Protein AF-A0A969GQH0-F1 (afdb_monomer_lite)

Secondary structure (DSSP, 8-state):
--PPPP--------------------HHHHHHHHHHS-HHHHHHHHHHGGGGGGGGHHHHHHHHHT--TTSS--SHHHHHHHHHTTS--HHHHHHHHHHHHH-S-HHHHHHHHHHHHHHHHHH---

Foldseek 3Di:
DDDDDDDPPPPDDPPDDDDDDDDVDDLVNLLVQCLPPDPVSVVVSLVVLCVVAPVSQVVLLVVLVPDDPPDPPVCSLLSSLQSLLVRLDPSSLVSLVCQLVPDPDPSSVVSSVVSNVSSVVVVPDD

Radius of gyration: 19.12 Å; chains: 1; bounding box: 83×28×37 Å

Sequence (126 aa):
MTKSPAFSVTSATSEGNGGAFLPAIDLPTALEQFKLGDFDTRWEMAKLLPQFGSAAIAPLIDLLHDLDSEEDDWDLPWFIAQVLGTFQHPEAIAPLVDLMQTTDRPDVAEMAATALARSGVSAIAP

Structure (mmCIF, N/CA/C/O backbone):
data_AF-A0A969GQH0-F1
#
_entry.id   AF-A0A969GQH0-F1
#
loop_
_atom_site.group_PDB
_atom_site.id
_atom_site.type_symbol
_atom_site.label_atom_id
_atom_site.label_alt_id
_atom_site.label_comp_id
_atom_site.label_asym_id
_atom_site.label_entity_id
_atom_site.label_seq_id
_atom_site.pdbx_PDB_ins_code
_atom_site.Cartn_x
_atom_site.Cartn_y
_atom_site.Cartn_z
_atom_site.occupancy
_atom_site.B_iso_or_equiv
_atom_site.auth_seq_id
_atom_site.auth_comp_id
_atom_site.auth_asym_id
_atom_site.auth_atom_id
_atom_site.pdbx_PDB_model_num
ATOM 1 N N . MET A 1 1 ? 59.385 9.310 10.113 1.00 49.38 1 MET A N 1
ATOM 2 C CA . MET A 1 1 ? 58.968 8.600 8.886 1.00 49.38 1 MET A CA 1
ATOM 3 C C . MET A 1 1 ? 57.819 7.684 9.247 1.00 49.38 1 MET A C 1
ATOM 5 O O . MET A 1 1 ? 58.085 6.697 9.903 1.00 49.38 1 MET A O 1
ATOM 9 N N . THR A 1 2 ? 56.594 8.049 8.870 1.00 44.41 2 THR A N 1
ATOM 10 C CA . THR A 1 2 ? 55.501 7.158 8.428 1.00 44.41 2 THR A CA 1
ATOM 11 C C . THR A 1 2 ? 54.341 8.071 8.020 1.00 44.41 2 THR A C 1
ATOM 13 O O . THR A 1 2 ? 53.539 8.514 8.834 1.00 44.41 2 THR A O 1
ATOM 16 N N . LYS A 1 3 ? 54.324 8.452 6.738 1.00 44.94 3 LYS A N 1
ATOM 17 C CA . LYS A 1 3 ? 53.135 9.012 6.090 1.00 44.94 3 LYS A CA 1
ATOM 18 C C . LYS A 1 3 ? 52.158 7.849 5.911 1.00 44.94 3 LYS A C 1
ATOM 20 O O . LYS A 1 3 ? 52.524 6.888 5.241 1.00 44.94 3 LYS A O 1
ATOM 25 N N . SER A 1 4 ? 50.957 7.953 6.470 1.00 41.34 4 SER A N 1
ATOM 26 C CA . SER A 1 4 ? 49.818 7.115 6.078 1.00 41.34 4 SER A CA 1
ATOM 27 C C . SER A 1 4 ? 48.865 7.939 5.205 1.00 41.34 4 SER A C 1
ATOM 29 O O . SER A 1 4 ? 48.791 9.157 5.390 1.00 41.34 4 SER A O 1
ATOM 31 N N . PRO A 1 5 ? 48.224 7.322 4.199 1.00 39.91 5 PRO A N 1
ATOM 32 C CA . PRO A 1 5 ? 47.724 8.029 3.030 1.00 39.91 5 PRO A CA 1
ATOM 33 C C . PRO A 1 5 ? 46.299 8.558 3.211 1.00 39.91 5 PRO A C 1
ATOM 35 O O . PRO A 1 5 ? 45.526 8.084 4.040 1.00 39.91 5 PRO A O 1
ATOM 38 N N . ALA A 1 6 ? 45.992 9.563 2.394 1.00 41.44 6 ALA A N 1
ATOM 39 C CA . ALA A 1 6 ? 44.698 10.204 2.259 1.00 41.44 6 ALA A CA 1
ATOM 40 C C . ALA A 1 6 ? 43.605 9.190 1.889 1.00 41.44 6 ALA A C 1
ATOM 42 O O . ALA A 1 6 ? 43.684 8.542 0.846 1.00 41.44 6 ALA A O 1
ATOM 43 N N . PHE A 1 7 ? 42.571 9.092 2.723 1.00 40.28 7 PHE A 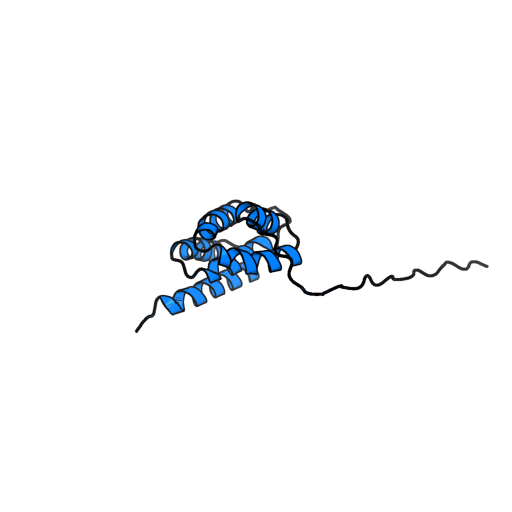N 1
ATOM 44 C CA . PHE A 1 7 ? 41.284 8.551 2.306 1.00 40.28 7 PHE A CA 1
ATOM 45 C C . PHE A 1 7 ? 40.567 9.646 1.519 1.00 40.28 7 PHE A C 1
ATOM 47 O O . PHE A 1 7 ? 40.053 10.611 2.086 1.00 40.28 7 PHE A O 1
ATOM 54 N N . SER A 1 8 ? 40.584 9.525 0.196 1.00 38.84 8 SER A N 1
ATOM 55 C CA . SER A 1 8 ? 39.677 10.270 -0.666 1.00 38.84 8 SER A CA 1
ATOM 56 C C . SER A 1 8 ? 38.260 9.785 -0.381 1.00 38.84 8 SER A C 1
ATOM 58 O O . SER A 1 8 ? 37.887 8.679 -0.764 1.00 38.84 8 SER A O 1
ATOM 60 N N . VAL A 1 9 ? 37.475 10.610 0.310 1.00 47.72 9 VAL A N 1
ATOM 61 C CA . VAL A 1 9 ? 36.018 10.486 0.314 1.00 47.72 9 VAL A CA 1
ATOM 62 C C . VAL A 1 9 ? 35.563 10.909 -1.078 1.00 47.72 9 VAL A C 1
ATOM 64 O O . VAL A 1 9 ? 35.410 12.094 -1.367 1.00 47.72 9 VAL A O 1
ATOM 67 N N . THR A 1 10 ? 35.431 9.938 -1.977 1.00 41.03 10 THR A N 1
ATOM 68 C CA . THR A 1 10 ? 34.632 10.113 -3.187 1.00 41.03 10 THR A CA 1
ATOM 69 C C . THR A 1 10 ? 33.186 10.196 -2.725 1.00 41.03 10 THR A C 1
ATOM 71 O O . THR A 1 10 ? 32.552 9.176 -2.464 1.00 41.03 10 THR A O 1
ATOM 74 N N . SER A 1 11 ? 32.682 11.418 -2.568 1.00 39.81 11 SER A N 1
ATOM 75 C CA . SER A 1 11 ? 31.249 11.676 -2.521 1.00 39.81 11 SER A CA 1
ATOM 76 C C . SER A 1 11 ? 30.669 11.186 -3.844 1.00 39.81 11 SER A C 1
ATOM 78 O O . SER A 1 11 ? 30.867 11.822 -4.878 1.00 39.81 11 SER A O 1
ATOM 80 N N . ALA A 1 12 ? 30.029 10.018 -3.823 1.00 41.25 12 ALA A N 1
ATOM 81 C CA . ALA A 1 12 ? 29.200 9.576 -4.925 1.00 41.25 12 ALA A CA 1
ATOM 82 C C . ALA A 1 12 ? 28.065 10.592 -5.063 1.00 41.25 12 ALA A C 1
ATOM 84 O O . ALA A 1 12 ? 27.231 10.759 -4.173 1.00 41.25 12 ALA A O 1
ATOM 85 N N . THR A 1 13 ? 28.134 11.340 -6.156 1.00 39.62 13 THR A N 1
ATOM 86 C CA . THR A 1 13 ? 27.101 12.227 -6.662 1.00 39.62 13 THR A CA 1
ATOM 87 C C . THR A 1 13 ? 25.762 11.500 -6.629 1.00 39.62 13 THR A C 1
ATOM 89 O O . THR A 1 13 ? 25.578 10.493 -7.306 1.00 39.62 13 THR A O 1
ATOM 92 N N . SER A 1 14 ? 24.836 12.027 -5.830 1.00 46.62 14 SER A N 1
ATOM 93 C CA . SER A 1 14 ? 23.405 11.825 -6.016 1.00 46.62 14 SER A CA 1
ATOM 94 C C . SER A 1 14 ? 23.064 12.398 -7.392 1.00 46.62 14 SER A C 1
ATOM 96 O O . SER A 1 14 ? 22.890 13.606 -7.555 1.00 46.62 14 SER A O 1
ATOM 98 N N . GLU A 1 15 ? 23.074 11.544 -8.413 1.00 43.06 15 GLU A N 1
ATOM 99 C CA . GLU A 1 15 ? 22.504 11.869 -9.716 1.00 43.06 15 GLU A CA 1
ATOM 100 C C . GLU A 1 15 ? 20.990 11.688 -9.629 1.00 43.06 15 GLU A C 1
ATOM 102 O O . GLU A 1 15 ? 20.411 10.713 -10.092 1.00 43.06 15 GLU A O 1
ATOM 107 N N . GLY A 1 16 ? 20.340 12.677 -9.020 1.00 54.25 16 GLY A N 1
ATOM 108 C CA . GLY A 1 16 ? 18.966 12.998 -9.358 1.00 54.25 16 GLY A CA 1
ATOM 109 C C . GLY A 1 16 ? 18.944 13.718 -10.706 1.00 54.25 16 GLY A C 1
ATOM 110 O O . GLY A 1 16 ? 19.322 14.885 -10.778 1.00 54.25 16 GLY A O 1
ATOM 111 N N . A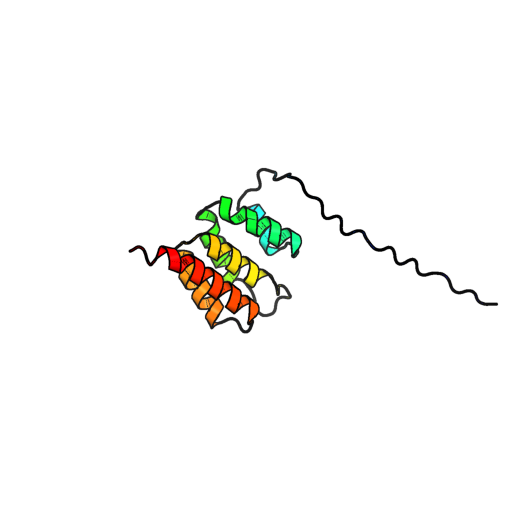SN A 1 17 ? 18.508 13.028 -11.762 1.00 43.25 17 ASN A N 1
ATOM 112 C CA . ASN A 1 17 ? 17.953 13.607 -12.993 1.00 43.25 17 ASN A CA 1
ATOM 113 C C . ASN A 1 17 ? 17.297 12.457 -13.790 1.00 43.25 17 ASN A C 1
ATOM 115 O O . ASN A 1 17 ? 17.990 11.590 -14.300 1.00 43.25 17 ASN A O 1
ATOM 119 N N . GLY A 1 18 ? 15.976 12.297 -13.851 1.00 45.06 18 GLY A N 1
ATOM 120 C CA . GLY A 1 18 ? 15.029 13.298 -14.325 1.00 45.06 18 GLY A CA 1
ATOM 121 C C . GLY A 1 18 ? 14.840 13.144 -15.837 1.00 45.06 18 GLY A C 1
ATOM 122 O O . GLY A 1 18 ? 15.477 13.848 -16.611 1.00 45.06 18 GLY A O 1
ATOM 123 N N . GLY A 1 19 ? 13.960 12.231 -16.266 1.00 35.56 19 GLY A N 1
ATOM 124 C CA . GLY A 1 19 ? 13.513 12.192 -17.661 1.00 35.56 19 GLY A CA 1
ATOM 125 C C . GLY A 1 19 ? 13.157 10.814 -18.206 1.00 35.56 19 GLY A C 1
ATOM 126 O O . GLY A 1 19 ? 14.000 10.135 -18.773 1.00 35.56 19 GLY A O 1
ATOM 127 N N . ALA A 1 20 ? 11.874 10.468 -18.097 1.00 48.09 20 ALA A N 1
ATOM 128 C CA . ALA A 1 20 ? 11.094 9.774 -19.122 1.00 48.09 20 ALA A CA 1
ATOM 129 C C . ALA A 1 20 ? 11.825 8.717 -19.975 1.00 48.09 20 ALA A C 1
ATOM 131 O O . ALA A 1 20 ? 12.137 8.935 -21.145 1.00 48.09 20 ALA A O 1
ATOM 132 N N . PHE A 1 21 ? 11.934 7.510 -19.435 1.00 43.72 21 PHE A N 1
ATOM 133 C CA . PHE A 1 21 ? 11.770 6.319 -20.255 1.00 43.72 21 PHE A CA 1
ATOM 134 C C . PHE A 1 21 ? 10.900 5.353 -19.467 1.00 43.72 21 PHE A C 1
ATOM 136 O O . PHE A 1 21 ? 11.397 4.498 -18.745 1.00 43.72 21 PHE A O 1
ATOM 143 N N . LEU A 1 22 ? 9.583 5.536 -19.559 1.00 48.28 22 LEU A N 1
ATOM 144 C CA . LEU A 1 22 ? 8.696 4.412 -19.321 1.00 48.28 22 LEU A CA 1
ATOM 145 C C . LEU A 1 22 ? 8.749 3.601 -20.618 1.00 48.28 22 LEU A C 1
ATOM 147 O O . LEU A 1 22 ? 8.135 4.023 -21.605 1.00 48.28 22 LEU A O 1
ATOM 151 N N . PRO A 1 23 ? 9.470 2.465 -20.681 1.00 53.03 23 PRO A N 1
ATOM 152 C CA . PRO A 1 23 ? 9.041 1.439 -21.616 1.00 53.03 23 PRO A CA 1
ATOM 153 C C . PRO A 1 23 ? 7.557 1.162 -21.331 1.00 53.03 23 PRO A C 1
ATOM 155 O O . PRO A 1 23 ? 7.056 1.485 -20.252 1.00 53.03 23 PRO A O 1
ATOM 158 N N . ALA A 1 24 ? 6.836 0.588 -22.288 1.00 72.81 24 ALA A N 1
ATOM 159 C CA . ALA A 1 24 ? 5.504 0.053 -22.030 1.00 72.81 24 ALA A CA 1
ATOM 160 C C . ALA A 1 24 ? 5.616 -1.086 -20.995 1.00 72.81 24 ALA A C 1
ATOM 162 O O . ALA A 1 24 ? 5.664 -2.256 -21.357 1.00 72.81 24 ALA A O 1
ATOM 163 N N . ILE A 1 25 ? 5.777 -0.729 -19.722 1.00 86.31 25 ILE A N 1
ATOM 164 C CA . ILE A 1 25 ? 5.836 -1.637 -18.593 1.00 86.31 25 ILE A CA 1
ATOM 165 C C . ILE A 1 25 ? 4.404 -2.077 -18.332 1.00 86.31 25 ILE A C 1
ATOM 167 O O . ILE A 1 25 ? 3.482 -1.258 -18.288 1.00 86.31 25 ILE A O 1
ATOM 171 N N . ASP A 1 26 ? 4.205 -3.383 -18.252 1.00 94.06 26 ASP A N 1
ATOM 172 C CA . ASP A 1 26 ? 2.913 -3.944 -17.913 1.00 94.06 26 ASP A CA 1
ATOM 173 C C . ASP A 1 26 ? 2.720 -3.969 -16.391 1.00 94.06 26 ASP A C 1
ATOM 175 O O . ASP A 1 26 ? 3.651 -3.769 -15.607 1.00 94.06 26 ASP A O 1
ATOM 179 N N . LEU A 1 27 ? 1.474 -4.180 -15.968 1.00 94.69 27 LEU A N 1
ATOM 180 C CA . LEU A 1 27 ? 1.124 -4.215 -14.552 1.00 94.69 27 LEU A CA 1
ATOM 181 C C . LEU A 1 27 ? 1.938 -5.267 -13.765 1.00 94.69 27 LEU A C 1
ATOM 183 O O . LEU A 1 27 ? 2.435 -4.914 -12.697 1.00 94.69 27 LEU A O 1
ATOM 187 N N . PRO A 1 28 ? 2.135 -6.512 -14.255 1.00 95.75 28 PRO A N 1
ATOM 188 C CA . PRO A 1 28 ? 2.954 -7.498 -13.550 1.00 95.75 28 PRO A CA 1
ATOM 189 C C . PRO A 1 28 ? 4.385 -7.022 -13.301 1.00 95.75 28 PRO A C 1
ATOM 191 O O . PRO A 1 28 ? 4.862 -7.103 -12.171 1.00 95.75 28 PRO A O 1
ATOM 194 N N . THR A 1 29 ? 5.046 -6.463 -14.318 1.00 95.00 29 THR A N 1
ATOM 195 C CA . THR A 1 29 ? 6.419 -5.969 -14.169 1.00 95.00 29 THR A CA 1
ATOM 196 C C . THR A 1 29 ? 6.477 -4.768 -13.220 1.00 95.00 29 THR A C 1
ATOM 198 O O . THR A 1 29 ? 7.406 -4.659 -12.422 1.00 95.00 29 THR A O 1
ATOM 201 N N . ALA A 1 30 ? 5.481 -3.874 -13.257 1.00 95.56 30 ALA A N 1
ATOM 202 C CA . ALA A 1 30 ? 5.410 -2.739 -12.334 1.00 95.56 30 ALA A CA 1
ATOM 203 C C . ALA A 1 30 ? 5.236 -3.191 -10.872 1.00 95.56 30 ALA A C 1
ATOM 205 O O . ALA A 1 30 ? 5.878 -2.639 -9.982 1.00 95.56 30 ALA A O 1
ATOM 206 N N . LEU A 1 31 ? 4.411 -4.213 -10.621 1.00 96.00 31 LEU A N 1
ATOM 207 C CA . LEU A 1 31 ? 4.216 -4.794 -9.288 1.00 96.00 31 LEU A CA 1
ATOM 208 C C . LEU A 1 31 ? 5.472 -5.508 -8.778 1.00 96.00 31 LEU A C 1
ATOM 210 O O . LEU A 1 31 ? 5.812 -5.383 -7.604 1.00 96.00 31 LEU A O 1
ATOM 214 N N . GLU A 1 32 ? 6.185 -6.221 -9.651 1.00 94.44 32 GLU A N 1
ATOM 215 C CA . GLU A 1 32 ? 7.448 -6.874 -9.298 1.00 94.44 32 GLU A CA 1
ATOM 216 C C . GLU A 1 32 ? 8.517 -5.847 -8.904 1.00 94.44 32 GLU A C 1
ATOM 218 O O . GLU A 1 32 ? 9.140 -5.979 -7.850 1.00 94.44 32 GLU A O 1
ATOM 223 N N . GLN A 1 33 ? 8.680 -4.781 -9.696 1.00 94.38 33 GLN A N 1
ATOM 224 C CA . GLN A 1 33 ? 9.602 -3.687 -9.370 1.00 94.38 33 GLN A CA 1
ATOM 225 C C . GLN A 1 33 ? 9.182 -2.929 -8.112 1.00 94.38 33 GLN A C 1
ATOM 227 O O . GLN A 1 33 ? 10.032 -2.489 -7.348 1.00 94.38 33 GLN A O 1
ATOM 232 N N . PHE A 1 34 ? 7.882 -2.785 -7.870 1.00 95.31 34 PHE A N 1
ATOM 233 C CA . PHE A 1 34 ? 7.378 -2.166 -6.652 1.00 95.31 34 PHE A CA 1
ATOM 234 C C . PHE A 1 34 ? 7.690 -3.012 -5.410 1.00 95.31 34 PHE A C 1
ATOM 236 O O . PHE A 1 34 ? 8.126 -2.473 -4.398 1.00 95.31 34 PHE A O 1
ATOM 243 N N . LYS A 1 35 ? 7.540 -4.338 -5.498 1.00 93.56 35 LYS A N 1
ATOM 244 C CA . LYS A 1 35 ? 7.872 -5.262 -4.408 1.00 93.56 35 LYS A CA 1
ATOM 245 C C . LYS A 1 35 ? 9.379 -5.293 -4.128 1.00 93.56 35 LYS A C 1
ATOM 247 O O . LYS A 1 35 ? 9.808 -5.082 -3.001 1.00 93.56 35 LYS A O 1
ATOM 252 N N . LEU A 1 36 ? 10.184 -5.545 -5.160 1.00 91.50 36 LEU A N 1
ATOM 253 C CA . LEU A 1 36 ? 11.617 -5.845 -5.023 1.00 91.50 36 LEU A CA 1
ATOM 254 C C . LEU A 1 36 ? 12.531 -4.615 -5.118 1.00 91.50 36 LEU A C 1
ATOM 256 O O . LEU A 1 36 ? 13.737 -4.728 -4.901 1.00 91.50 36 LEU A O 1
ATOM 260 N N . GLY A 1 37 ? 11.983 -3.467 -5.509 1.00 89.81 37 GLY A N 1
ATOM 261 C CA . GLY A 1 37 ? 12.734 -2.235 -5.709 1.00 89.81 37 GLY A CA 1
ATOM 262 C C . GLY A 1 37 ? 13.183 -1.588 -4.405 1.00 89.81 37 GLY A C 1
ATOM 263 O O . GLY A 1 37 ? 12.607 -1.814 -3.345 1.00 89.81 37 GLY A O 1
ATOM 264 N N . ASP A 1 38 ? 14.195 -0.733 -4.506 1.00 91.12 38 ASP A N 1
ATOM 265 C CA . ASP A 1 38 ? 14.576 0.182 -3.433 1.00 91.12 38 ASP A CA 1
ATOM 266 C C . ASP A 1 38 ? 13.564 1.333 -3.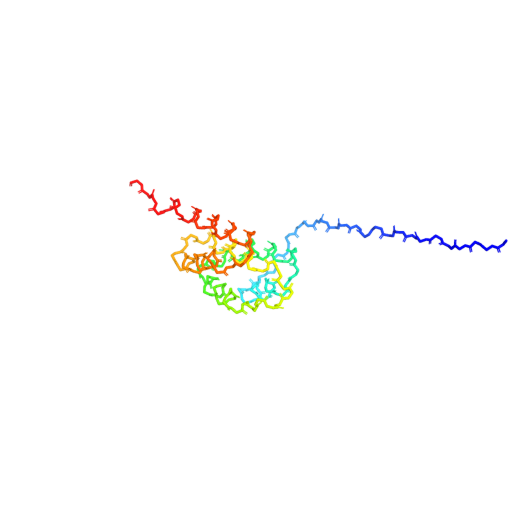284 1.00 91.12 38 ASP A C 1
ATOM 268 O O . ASP A 1 38 ? 12.556 1.413 -3.993 1.00 91.12 38 ASP A O 1
ATOM 272 N N . PHE A 1 39 ? 13.826 2.244 -2.345 1.00 90.44 39 PHE A N 1
ATOM 273 C CA . PHE A 1 39 ? 12.955 3.390 -2.078 1.00 90.44 39 PHE A CA 1
ATOM 274 C C . PHE A 1 39 ? 12.656 4.218 -3.339 1.00 90.44 39 PHE A C 1
ATOM 276 O O . PHE A 1 39 ? 11.497 4.552 -3.596 1.00 90.44 39 PHE A O 1
ATOM 283 N N . ASP A 1 40 ? 13.677 4.522 -4.145 1.00 92.44 40 ASP A N 1
ATOM 284 C CA . ASP A 1 40 ? 13.522 5.329 -5.358 1.00 92.44 40 ASP A CA 1
ATOM 285 C C . ASP A 1 40 ? 12.688 4.586 -6.411 1.00 92.44 40 ASP A C 1
ATOM 287 O O . ASP A 1 40 ? 11.767 5.157 -7.002 1.00 92.44 40 ASP A O 1
ATOM 291 N N . THR A 1 41 ? 12.937 3.287 -6.593 1.00 93.88 41 THR A N 1
ATOM 292 C CA . THR A 1 41 ? 12.157 2.438 -7.502 1.00 93.88 41 THR A CA 1
ATOM 293 C C . THR A 1 41 ? 10.694 2.358 -7.068 1.00 93.88 41 THR A C 1
ATOM 295 O O . THR A 1 41 ? 9.790 2.532 -7.890 1.00 93.88 41 THR A O 1
ATOM 298 N N . ARG A 1 42 ? 10.432 2.162 -5.772 1.00 94.75 42 ARG A N 1
ATOM 299 C CA . ARG A 1 42 ? 9.075 2.144 -5.203 1.00 94.75 42 ARG A CA 1
ATOM 300 C C . ARG A 1 42 ? 8.357 3.457 -5.388 1.00 94.75 42 ARG A C 1
ATOM 302 O O . ARG A 1 42 ? 7.185 3.457 -5.753 1.00 94.75 42 ARG A O 1
ATOM 309 N N . TRP A 1 43 ? 9.052 4.568 -5.179 1.00 94.06 43 TRP A N 1
ATOM 310 C CA . TRP A 1 43 ? 8.503 5.899 -5.383 1.00 94.06 43 TRP A CA 1
ATOM 311 C C . TRP A 1 43 ? 8.090 6.134 -6.835 1.00 94.06 43 TRP A C 1
ATOM 313 O O . TRP A 1 43 ? 7.017 6.686 -7.088 1.00 94.06 43 TRP A O 1
ATOM 323 N N . GLU A 1 44 ? 8.892 5.683 -7.799 1.00 94.31 44 GLU A N 1
ATOM 324 C CA . GLU A 1 44 ? 8.511 5.754 -9.208 1.00 94.31 44 GLU A CA 1
ATOM 325 C C . GLU A 1 44 ? 7.330 4.830 -9.518 1.00 94.31 44 GLU A C 1
ATOM 327 O O . GLU A 1 44 ? 6.331 5.285 -10.079 1.00 94.31 44 GLU A O 1
ATOM 332 N N . MET A 1 45 ? 7.365 3.570 -9.079 1.00 95.56 45 MET A N 1
ATOM 333 C CA . MET A 1 45 ? 6.265 2.630 -9.311 1.00 95.56 45 MET A CA 1
ATOM 334 C C . MET A 1 45 ? 4.960 3.079 -8.638 1.00 95.56 45 MET A C 1
ATOM 336 O O . MET A 1 45 ? 3.893 2.956 -9.237 1.00 95.56 45 MET A O 1
ATOM 340 N N . ALA A 1 46 ? 5.019 3.702 -7.459 1.00 95.62 46 ALA A N 1
ATOM 341 C CA . ALA A 1 46 ? 3.858 4.257 -6.763 1.00 95.62 46 ALA A CA 1
ATOM 342 C C . ALA A 1 46 ? 3.138 5.351 -7.572 1.00 95.62 46 ALA A C 1
ATOM 344 O O . ALA A 1 46 ? 1.924 5.518 -7.451 1.00 95.62 46 ALA A O 1
ATOM 345 N N . LYS A 1 47 ? 3.859 6.083 -8.433 1.00 94.00 47 LYS A N 1
ATOM 346 C CA . LYS A 1 47 ? 3.265 7.061 -9.364 1.00 94.00 47 LYS A CA 1
ATOM 347 C C . LYS A 1 47 ? 2.671 6.402 -10.612 1.00 94.00 47 LYS A C 1
ATOM 349 O O . LYS A 1 47 ? 1.804 6.989 -11.263 1.00 94.00 47 LYS A O 1
ATOM 354 N N . LEU A 1 48 ? 3.157 5.217 -10.983 1.00 94.06 48 LEU A N 1
ATOM 355 C CA . LEU A 1 48 ? 2.744 4.499 -12.192 1.00 94.06 48 LEU A CA 1
ATOM 356 C C . LEU A 1 48 ? 1.556 3.576 -11.955 1.00 94.06 48 LEU A C 1
ATOM 358 O O . LEU A 1 48 ? 0.634 3.565 -12.765 1.00 94.06 48 LEU A O 1
ATOM 362 N N . LEU A 1 49 ? 1.549 2.841 -10.844 1.00 95.75 49 LEU A N 1
ATOM 363 C CA . LEU A 1 49 ? 0.517 1.862 -10.499 1.00 95.75 49 LEU A CA 1
ATOM 364 C C . LEU A 1 49 ? -0.925 2.403 -10.611 1.00 95.75 49 LEU A C 1
ATOM 366 O O . LEU A 1 49 ? -1.769 1.700 -11.172 1.00 95.75 49 LEU A O 1
ATOM 370 N N . PRO A 1 50 ? -1.230 3.656 -10.209 1.00 94.62 50 PRO A N 1
ATOM 371 C CA . PRO A 1 50 ? -2.568 4.223 -10.382 1.00 94.62 50 PRO A CA 1
ATOM 372 C C . PRO A 1 50 ? -3.031 4.323 -11.845 1.00 94.62 50 PRO A C 1
ATOM 374 O O . PRO A 1 50 ? -4.230 4.298 -12.120 1.00 94.62 50 PRO A O 1
ATOM 377 N N . GLN A 1 51 ? -2.102 4.404 -12.803 1.00 93.88 51 GLN A N 1
ATOM 378 C CA . GLN A 1 51 ? -2.407 4.537 -14.234 1.00 93.88 51 GLN A CA 1
ATOM 379 C C . GLN A 1 51 ? -2.948 3.237 -14.848 1.00 93.88 51 GLN A C 1
ATOM 381 O O . GLN A 1 51 ? -3.596 3.283 -15.892 1.00 93.88 51 GLN A O 1
ATOM 386 N N . PHE A 1 52 ? -2.749 2.091 -14.186 1.00 93.69 52 PHE A N 1
ATOM 387 C CA . PHE A 1 52 ? -3.348 0.809 -14.580 1.00 93.69 52 PHE A CA 1
ATOM 388 C C . PHE A 1 52 ? -4.812 0.667 -14.123 1.00 93.69 52 PHE A C 1
ATOM 390 O O . PHE A 1 52 ? -5.471 -0.322 -14.449 1.00 93.69 52 PHE A O 1
ATOM 397 N N . GLY A 1 53 ? -5.344 1.656 -13.396 1.00 91.88 53 GLY A N 1
ATOM 398 C CA . GLY A 1 53 ? -6.724 1.666 -12.920 1.00 91.88 53 GLY A CA 1
ATOM 399 C C . GLY A 1 53 ? -7.015 0.547 -11.918 1.00 91.88 53 GLY A C 1
ATOM 400 O O . GLY A 1 53 ? -6.125 0.051 -11.230 1.00 91.88 53 GLY A O 1
ATOM 401 N N . SER A 1 54 ? -8.280 0.127 -11.840 1.00 94.31 54 SER A N 1
ATOM 402 C CA . SER A 1 54 ? -8.736 -0.843 -10.835 1.00 94.31 54 SER A CA 1
ATOM 403 C C . SER A 1 54 ? -8.050 -2.210 -10.917 1.00 94.31 54 SER A C 1
ATOM 405 O O . SER A 1 54 ? -8.024 -2.929 -9.923 1.00 94.31 54 SER A O 1
ATOM 407 N N . ALA A 1 55 ? -7.444 -2.557 -12.058 1.00 95.19 55 ALA A N 1
ATOM 408 C CA . ALA A 1 55 ? -6.697 -3.802 -12.225 1.00 95.19 55 ALA A CA 1
ATOM 409 C C . ALA A 1 55 ? -5.506 -3.927 -11.256 1.00 95.19 55 ALA A C 1
ATOM 411 O O . ALA A 1 55 ? -5.109 -5.041 -10.932 1.00 95.19 55 ALA A O 1
ATOM 412 N N . ALA A 1 56 ? -4.958 -2.805 -10.777 1.00 96.44 56 ALA A N 1
ATOM 413 C CA . ALA A 1 56 ? -3.857 -2.793 -9.818 1.00 96.44 56 ALA A CA 1
ATOM 414 C C . ALA A 1 56 ? -4.303 -2.993 -8.358 1.00 96.44 56 ALA A C 1
ATOM 416 O O . ALA A 1 56 ? -3.467 -3.306 -7.518 1.00 96.44 56 ALA A O 1
ATOM 417 N N . ILE A 1 57 ? -5.594 -2.840 -8.041 1.00 96.81 57 ILE A N 1
ATOM 418 C CA . ILE A 1 57 ? -6.084 -2.853 -6.654 1.00 96.81 57 ILE A CA 1
ATOM 419 C C . ILE A 1 57 ? -5.923 -4.236 -6.025 1.00 96.81 57 ILE A C 1
ATOM 421 O O . ILE A 1 57 ? -5.259 -4.353 -5.001 1.00 96.81 57 ILE A O 1
ATOM 425 N N . ALA A 1 58 ? -6.494 -5.277 -6.638 1.00 97.31 58 ALA A N 1
ATOM 426 C CA . ALA A 1 58 ? -6.444 -6.627 -6.075 1.00 97.31 58 ALA A CA 1
ATOM 427 C C . ALA A 1 58 ? -4.998 -7.130 -5.868 1.00 97.31 58 ALA A C 1
ATOM 429 O O . ALA A 1 58 ? -4.685 -7.523 -4.749 1.00 97.31 58 ALA A O 1
ATOM 430 N N . PRO A 1 59 ? -4.071 -7.000 -6.841 1.00 97.31 59 PRO A N 1
ATOM 431 C CA . PRO A 1 59 ? -2.678 -7.391 -6.624 1.00 97.31 59 PRO A CA 1
ATOM 432 C C . PRO A 1 59 ? -1.956 -6.607 -5.520 1.00 97.31 59 PRO A C 1
ATOM 434 O O . PRO A 1 59 ? -1.079 -7.154 -4.862 1.00 97.31 59 PRO A O 1
ATOM 437 N N . LEU A 1 60 ? -2.291 -5.328 -5.312 1.00 97.25 60 LEU A N 1
ATOM 438 C CA . LEU A 1 60 ? -1.712 -4.533 -4.223 1.00 97.25 60 LEU A CA 1
ATOM 439 C C . LEU A 1 60 ? -2.248 -4.952 -2.853 1.00 97.25 60 LEU A C 1
ATOM 441 O O . LEU A 1 60 ? -1.510 -4.902 -1.874 1.00 97.25 60 LEU A O 1
ATOM 445 N N . ILE A 1 61 ? -3.514 -5.366 -2.785 1.00 96.44 61 ILE A N 1
ATOM 446 C CA . ILE A 1 61 ? -4.110 -5.935 -1.573 1.00 96.44 61 ILE A CA 1
ATOM 447 C C . ILE A 1 61 ? -3.463 -7.283 -1.256 1.00 96.44 61 ILE A C 1
ATOM 449 O O . ILE A 1 61 ? -3.069 -7.508 -0.116 1.00 96.44 61 ILE A O 1
ATOM 453 N N . ASP A 1 62 ? -3.309 -8.148 -2.259 1.00 95.56 62 ASP A N 1
ATOM 454 C CA . ASP A 1 62 ? -2.624 -9.433 -2.099 1.00 95.56 62 ASP A CA 1
ATOM 455 C C . ASP A 1 62 ? -1.185 -9.213 -1.614 1.00 95.56 62 ASP A C 1
ATOM 457 O O . ASP A 1 62 ? -0.763 -9.815 -0.631 1.00 95.56 62 ASP A O 1
ATOM 461 N N . LEU A 1 63 ? -0.470 -8.256 -2.219 1.00 94.00 63 LEU A N 1
ATOM 462 C CA . LEU A 1 63 ? 0.878 -7.895 -1.792 1.00 94.00 63 LEU A CA 1
ATOM 463 C C . LEU A 1 63 ? 0.926 -7.417 -0.336 1.00 94.00 63 LEU A C 1
ATOM 465 O O . LEU A 1 63 ? 1.886 -7.741 0.349 1.00 94.00 63 LEU A O 1
ATOM 469 N N . LEU A 1 64 ? -0.079 -6.665 0.129 1.00 92.62 64 LEU A N 1
ATOM 470 C CA . LEU A 1 64 ? -0.158 -6.190 1.514 1.00 92.62 64 LEU A CA 1
ATOM 471 C C . LEU A 1 64 ? -0.332 -7.337 2.513 1.00 92.62 64 LEU A C 1
ATOM 473 O O . LEU A 1 64 ? 0.265 -7.302 3.585 1.00 92.62 64 LEU A O 1
ATOM 477 N N . HIS A 1 65 ? -1.157 -8.329 2.174 1.00 89.56 65 HIS A N 1
ATOM 478 C CA . HIS A 1 65 ? -1.410 -9.491 3.028 1.00 89.56 65 HIS A CA 1
ATOM 479 C C . HIS A 1 65 ? -0.251 -10.491 3.033 1.00 89.56 65 HIS A C 1
ATOM 481 O O . HIS A 1 65 ? -0.055 -11.189 4.025 1.00 89.56 65 HIS A O 1
ATOM 487 N N . ASP A 1 66 ? 0.507 -10.552 1.939 1.00 88.56 66 ASP A N 1
ATOM 488 C CA . ASP A 1 66 ? 1.684 -11.409 1.801 1.00 88.56 66 ASP A CA 1
ATOM 489 C C . ASP A 1 66 ? 2.928 -10.839 2.506 1.00 88.56 66 ASP A C 1
ATOM 491 O O . ASP A 1 66 ? 3.974 -11.491 2.506 1.00 88.56 66 ASP A O 1
ATOM 495 N N . LEU A 1 67 ? 2.853 -9.631 3.084 1.00 84.12 67 LEU A N 1
ATOM 496 C CA . LEU A 1 67 ? 3.967 -9.062 3.839 1.00 84.12 67 LEU A CA 1
ATOM 497 C C . LEU A 1 67 ? 4.164 -9.831 5.143 1.00 84.12 67 LEU A C 1
ATOM 499 O O . LEU A 1 67 ? 3.318 -9.800 6.039 1.00 84.12 67 LEU A O 1
ATOM 503 N N . ASP A 1 68 ? 5.315 -10.482 5.265 1.00 69.62 68 ASP A N 1
ATOM 504 C CA . ASP A 1 68 ? 5.743 -11.048 6.534 1.00 69.62 68 ASP A CA 1
ATOM 505 C C . ASP A 1 68 ? 6.276 -9.923 7.435 1.00 69.62 68 ASP A C 1
ATOM 507 O O . ASP A 1 68 ? 7.054 -9.068 7.008 1.00 69.62 68 ASP A O 1
ATOM 511 N N . SER A 1 69 ? 5.853 -9.915 8.698 1.00 60.66 69 SER A N 1
ATOM 512 C CA . SER A 1 69 ? 6.262 -8.898 9.678 1.00 60.66 69 SER A CA 1
ATOM 513 C C . SER A 1 69 ? 7.739 -9.020 10.077 1.00 60.66 69 SER A C 1
ATOM 515 O O . SER A 1 69 ? 8.266 -8.118 10.727 1.00 60.66 69 SER A O 1
ATOM 517 N N . GLU A 1 70 ? 8.398 -10.124 9.707 1.00 56.72 70 GLU A N 1
ATOM 518 C CA . GLU A 1 70 ? 9.815 -10.387 9.985 1.00 56.72 70 GLU A CA 1
ATOM 519 C C . GLU A 1 70 ? 10.771 -10.021 8.829 1.00 56.72 70 GLU A C 1
ATOM 521 O O . GLU A 1 70 ? 11.986 -10.127 9.010 1.00 56.72 70 GLU A O 1
ATOM 526 N N . GLU A 1 71 ? 10.281 -9.585 7.660 1.00 61.56 71 GLU A N 1
ATOM 527 C CA . GLU A 1 71 ? 11.160 -9.185 6.548 1.00 61.56 71 GLU A CA 1
ATOM 528 C C . GLU A 1 71 ? 11.689 -7.744 6.692 1.00 61.56 71 GLU A C 1
ATOM 530 O O . GLU A 1 71 ? 10.983 -6.834 7.126 1.00 61.56 71 GLU A O 1
ATOM 535 N N . ASP A 1 72 ? 12.938 -7.520 6.251 1.00 61.28 72 ASP A N 1
ATOM 536 C CA . ASP A 1 72 ? 13.650 -6.221 6.222 1.00 61.28 72 ASP A CA 1
ATOM 537 C C . ASP A 1 72 ? 12.969 -5.152 5.336 1.00 61.28 72 ASP A C 1
ATOM 539 O O . ASP A 1 72 ? 13.488 -4.046 5.148 1.00 61.28 72 ASP A O 1
ATOM 543 N N . ASP A 1 73 ? 11.799 -5.457 4.777 1.00 71.75 73 ASP A N 1
ATOM 544 C CA . ASP A 1 73 ? 11.044 -4.576 3.908 1.00 71.75 73 ASP A CA 1
ATOM 545 C C . ASP A 1 73 ? 10.167 -3.585 4.686 1.00 71.75 73 ASP A C 1
ATOM 547 O O . ASP A 1 73 ? 8.935 -3.534 4.598 1.00 71.75 73 ASP A O 1
ATOM 551 N N . TRP A 1 74 ? 10.849 -2.754 5.464 1.00 80.81 74 TRP A N 1
ATOM 552 C CA . TRP A 1 74 ? 10.216 -1.795 6.350 1.00 80.81 74 TRP A CA 1
ATOM 553 C C . TRP A 1 74 ? 9.525 -0.646 5.605 1.00 80.81 74 TRP A C 1
ATOM 555 O O . TRP A 1 74 ? 8.815 0.108 6.233 1.00 80.81 74 TRP A O 1
ATOM 565 N N . ASP A 1 75 ? 9.622 -0.456 4.293 1.00 89.75 75 ASP A N 1
ATOM 566 C CA . ASP A 1 75 ? 8.935 0.685 3.647 1.00 89.75 75 ASP A CA 1
ATOM 567 C C . ASP A 1 75 ? 7.745 0.267 2.779 1.00 89.75 75 ASP A C 1
ATOM 569 O O . ASP A 1 75 ? 6.833 1.065 2.543 1.00 89.75 75 ASP A O 1
ATOM 573 N N . LEU A 1 76 ? 7.693 -0.991 2.336 1.00 93.06 76 LEU A N 1
ATOM 574 C CA . LEU A 1 76 ? 6.677 -1.460 1.397 1.00 93.06 76 LEU A CA 1
ATOM 575 C C . LEU A 1 76 ? 5.219 -1.323 1.887 1.00 93.06 76 LEU A C 1
ATOM 577 O O . LEU A 1 76 ? 4.402 -0.838 1.097 1.00 93.06 76 LEU A O 1
ATOM 581 N N . PRO A 1 77 ? 4.850 -1.623 3.155 1.00 94.62 77 PRO A N 1
ATOM 582 C CA . PRO A 1 77 ? 3.474 -1.420 3.619 1.00 94.62 77 PRO A CA 1
ATOM 583 C C . PRO A 1 77 ? 3.014 0.040 3.508 1.00 94.62 77 PRO A C 1
ATOM 585 O O . PRO A 1 77 ? 1.869 0.315 3.144 1.00 94.62 77 PRO A O 1
ATOM 588 N N . TRP A 1 78 ? 3.916 0.989 3.785 1.00 96.00 78 TRP A N 1
ATOM 589 C CA . TRP A 1 78 ? 3.628 2.420 3.689 1.00 96.00 78 TRP A CA 1
ATOM 590 C C . TRP A 1 78 ? 3.341 2.827 2.241 1.00 96.00 78 TRP A C 1
ATOM 592 O O . TRP A 1 78 ? 2.352 3.510 1.964 1.00 96.00 78 TRP A O 1
ATOM 602 N N . PHE A 1 79 ? 4.162 2.349 1.301 1.00 96.56 79 PHE A N 1
ATOM 603 C CA . PHE A 1 79 ? 3.956 2.595 -0.123 1.00 96.56 79 PHE A CA 1
ATOM 604 C C . PHE A 1 79 ? 2.660 1.962 -0.633 1.00 96.56 79 PHE A C 1
ATOM 606 O O . PHE A 1 79 ? 1.915 2.615 -1.366 1.00 96.56 79 PHE A O 1
ATOM 613 N N . ILE A 1 80 ? 2.344 0.724 -0.239 1.00 96.75 80 ILE A N 1
ATOM 614 C CA . ILE A 1 80 ? 1.084 0.078 -0.634 1.00 96.75 80 ILE A CA 1
ATOM 615 C C . ILE A 1 80 ? -0.106 0.905 -0.146 1.00 96.75 80 ILE A C 1
ATOM 617 O O . ILE A 1 80 ? -1.003 1.207 -0.936 1.00 96.75 80 ILE A O 1
ATOM 621 N N . ALA A 1 81 ? -0.092 1.337 1.118 1.00 96.19 81 ALA A N 1
ATOM 622 C CA . ALA A 1 81 ? -1.144 2.180 1.675 1.00 96.19 81 ALA A CA 1
ATOM 623 C C . ALA A 1 81 ? -1.298 3.499 0.898 1.00 96.19 81 ALA A C 1
ATOM 625 O O . ALA A 1 81 ? -2.414 3.906 0.557 1.00 96.19 81 ALA A O 1
ATOM 626 N N . GLN A 1 82 ? -0.175 4.138 0.556 1.00 95.94 82 GLN A N 1
ATOM 627 C CA . GLN A 1 82 ? -0.159 5.359 -0.244 1.00 95.94 82 GLN A CA 1
ATOM 628 C C . GLN A 1 82 ? -0.819 5.148 -1.614 1.00 95.94 82 GLN A C 1
ATOM 630 O O . GLN A 1 82 ? -1.652 5.965 -2.021 1.00 95.94 82 GLN A O 1
ATOM 635 N N . VAL A 1 83 ? -0.460 4.070 -2.320 1.00 96.81 83 VAL A N 1
ATOM 636 C CA . VAL A 1 83 ? -0.971 3.763 -3.663 1.00 96.81 83 VAL A CA 1
ATOM 637 C C . VAL A 1 83 ? -2.450 3.383 -3.606 1.00 96.81 83 VAL A C 1
ATOM 639 O O . VAL A 1 83 ? -3.244 3.950 -4.358 1.00 96.81 83 VAL A O 1
ATOM 642 N N . LEU A 1 84 ? -2.856 2.514 -2.676 1.00 95.88 84 LEU A N 1
ATOM 643 C CA . LEU A 1 84 ? -4.259 2.134 -2.476 1.00 95.88 84 LEU A CA 1
ATOM 644 C C . LEU A 1 84 ? -5.155 3.358 -2.223 1.00 95.88 84 LEU A C 1
ATOM 646 O O . LEU A 1 84 ? -6.243 3.464 -2.793 1.00 95.88 84 LEU A O 1
ATOM 650 N N . GLY A 1 85 ? -4.660 4.343 -1.467 1.00 93.75 85 GLY A N 1
ATOM 651 C CA . GLY A 1 85 ? -5.349 5.612 -1.220 1.00 93.75 85 GLY A CA 1
ATOM 652 C C . GLY A 1 85 ? -5.575 6.500 -2.450 1.00 93.75 85 GLY A C 1
ATOM 653 O O . GLY A 1 85 ? -6.345 7.459 -2.374 1.00 93.75 85 GLY A O 1
ATOM 654 N N . THR A 1 86 ? -4.923 6.224 -3.583 1.00 93.00 86 THR A N 1
ATOM 655 C CA . THR A 1 86 ? -5.133 6.981 -4.831 1.00 93.00 86 THR A CA 1
ATOM 656 C C . THR A 1 86 ? -6.338 6.501 -5.634 1.00 93.00 86 THR A C 1
ATOM 658 O O . THR A 1 86 ? -6.916 7.302 -6.365 1.00 93.00 86 THR A O 1
ATOM 661 N N . PHE A 1 87 ? -6.749 5.236 -5.487 1.00 89.50 87 PHE A N 1
ATOM 662 C CA . PHE A 1 87 ? -7.811 4.656 -6.313 1.00 89.50 87 PHE A CA 1
ATOM 663 C C . PHE A 1 87 ? -9.220 5.097 -5.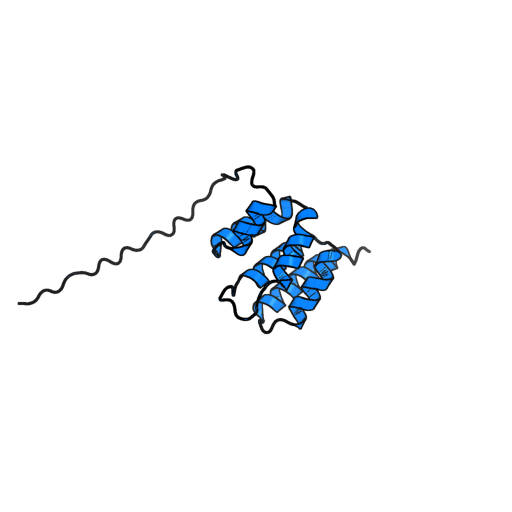909 1.00 89.50 87 PHE A C 1
ATOM 665 O O . PHE A 1 87 ? -10.139 4.933 -6.707 1.00 89.50 87 PHE A O 1
ATOM 672 N N . GLN A 1 88 ? -9.409 5.623 -4.689 1.00 82.12 88 GLN A N 1
ATOM 673 C CA . GLN A 1 88 ? -10.728 5.978 -4.133 1.00 82.12 88 GLN A CA 1
ATOM 674 C C . GLN A 1 88 ? -11.782 4.877 -4.370 1.00 82.12 88 GLN A C 1
ATOM 676 O O . GLN A 1 88 ? -12.936 5.148 -4.700 1.00 82.12 88 GLN A O 1
ATOM 681 N N . HIS A 1 89 ? -11.362 3.618 -4.238 1.00 89.12 89 HIS A N 1
ATOM 682 C CA . HIS A 1 89 ? -12.171 2.454 -4.573 1.00 89.12 89 HIS A CA 1
ATOM 683 C C . HIS A 1 89 ? -12.636 1.737 -3.300 1.00 89.12 89 HIS A C 1
ATOM 685 O O . HIS A 1 89 ? -11.819 1.549 -2.395 1.00 89.12 89 HIS A O 1
ATOM 691 N N . PRO A 1 90 ? -13.899 1.276 -3.218 1.00 89.06 90 PRO A N 1
ATOM 692 C CA . PRO A 1 90 ? -14.408 0.579 -2.037 1.00 89.06 90 PRO A CA 1
ATOM 693 C C . PRO A 1 90 ? -13.573 -0.638 -1.622 1.00 89.06 90 PRO A C 1
ATOM 695 O O . PRO A 1 90 ? -13.394 -0.874 -0.431 1.00 89.06 90 PRO A O 1
ATOM 698 N N . GLU A 1 91 ? -13.013 -1.373 -2.588 1.00 92.00 91 GLU A N 1
ATOM 699 C CA . GLU A 1 91 ? -12.165 -2.544 -2.303 1.00 92.00 91 GLU A CA 1
ATOM 700 C C . GLU A 1 91 ? -10.859 -2.182 -1.584 1.00 92.00 91 GLU A C 1
ATOM 702 O O . GLU A 1 91 ? -10.329 -3.008 -0.853 1.00 92.00 91 GLU A O 1
ATOM 707 N N . ALA A 1 92 ? -10.367 -0.946 -1.721 1.00 92.62 92 ALA A N 1
ATOM 708 C CA . ALA A 1 92 ? -9.174 -0.489 -1.012 1.00 92.62 92 ALA A CA 1
ATOM 709 C C . ALA A 1 92 ? -9.465 -0.086 0.446 1.00 92.62 92 ALA A C 1
ATOM 711 O O . ALA A 1 92 ? -8.539 0.019 1.244 1.00 92.62 92 ALA A O 1
ATOM 712 N N . ILE A 1 93 ? -10.733 0.133 0.825 1.00 92.69 93 ILE A N 1
ATOM 713 C CA . ILE A 1 93 ? -11.089 0.644 2.158 1.00 92.69 93 ILE A CA 1
ATOM 714 C C . ILE A 1 93 ? -10.806 -0.394 3.243 1.00 92.69 93 ILE A C 1
ATOM 716 O O . ILE A 1 93 ? -10.149 -0.073 4.228 1.00 92.69 93 ILE A O 1
ATOM 720 N N . ALA A 1 94 ? -11.306 -1.623 3.086 1.00 92.69 94 ALA A N 1
ATOM 721 C CA . ALA A 1 94 ? -11.173 -2.642 4.128 1.00 92.69 94 ALA A CA 1
ATOM 722 C C . ALA A 1 94 ? -9.701 -3.004 4.430 1.00 92.69 94 ALA A C 1
ATOM 724 O O . ALA A 1 94 ? -9.345 -2.972 5.606 1.00 92.69 94 ALA A O 1
ATOM 725 N N . PRO A 1 95 ? -8.825 -3.228 3.429 1.00 94.19 95 PRO A N 1
ATOM 726 C CA . PRO A 1 95 ? -7.397 -3.463 3.664 1.00 94.19 95 PRO A CA 1
ATOM 727 C C . PRO A 1 95 ? -6.686 -2.284 4.340 1.00 94.19 95 PRO A C 1
ATOM 729 O O . PRO A 1 95 ? -5.851 -2.487 5.212 1.00 94.19 95 PRO A O 1
ATOM 732 N N . LEU A 1 96 ? -7.037 -1.040 3.989 1.00 95.06 96 LEU A N 1
ATOM 733 C CA . LEU A 1 96 ? -6.470 0.146 4.640 1.00 95.06 96 LEU A CA 1
ATOM 734 C C . LEU A 1 96 ? -6.928 0.288 6.100 1.00 95.06 96 LEU A C 1
ATOM 736 O O . LEU A 1 96 ? -6.142 0.706 6.947 1.00 95.06 96 LEU A O 1
ATOM 740 N N . VAL A 1 97 ? -8.189 -0.044 6.405 1.00 94.88 97 VAL A N 1
ATOM 741 C CA . VAL A 1 97 ? -8.693 -0.062 7.789 1.00 94.88 97 VAL A CA 1
ATOM 742 C C . VAL A 1 97 ? -7.984 -1.134 8.603 1.00 94.88 97 VAL A C 1
ATOM 744 O O . VAL A 1 97 ? -7.572 -0.843 9.723 1.00 94.88 97 VAL A O 1
ATOM 747 N N . ASP A 1 98 ? -7.838 -2.337 8.046 1.00 94.62 98 ASP A N 1
ATOM 748 C CA . ASP A 1 98 ? -7.145 -3.434 8.715 1.00 94.62 98 ASP A CA 1
ATOM 749 C C . ASP A 1 98 ? -5.691 -3.053 9.002 1.00 94.62 98 ASP A C 1
ATOM 751 O O . ASP A 1 98 ? -5.295 -3.019 10.162 1.00 94.62 98 ASP A O 1
ATOM 755 N N . LEU A 1 99 ? -4.950 -2.598 7.985 1.00 94.38 99 LEU A N 1
ATOM 756 C CA . LEU A 1 99 ? -3.565 -2.148 8.130 1.00 94.38 99 LEU A CA 1
ATOM 757 C C . LEU A 1 99 ? -3.404 -1.076 9.214 1.00 94.38 99 LEU A C 1
ATOM 759 O O . LEU A 1 99 ? -2.489 -1.155 10.025 1.00 94.38 99 LEU A O 1
ATOM 763 N N . MET A 1 100 ? -4.299 -0.083 9.254 1.00 94.75 100 MET A N 1
ATOM 764 C CA . MET A 1 100 ? -4.281 0.978 10.267 1.00 94.75 100 MET A CA 1
ATOM 765 C C . MET A 1 100 ? -4.467 0.440 11.697 1.00 94.75 100 MET A C 1
ATOM 767 O O . MET A 1 100 ? -3.986 1.056 12.645 1.00 94.75 100 MET A O 1
ATOM 771 N N . GLN A 1 101 ? -5.202 -0.661 11.863 1.00 92.94 101 GLN A N 1
ATOM 772 C CA . GLN A 1 101 ? -5.527 -1.247 13.165 1.00 92.94 101 GLN A CA 1
ATOM 773 C C . GLN A 1 101 ? -4.522 -2.306 13.619 1.00 92.94 101 GLN A C 1
ATOM 775 O O . GLN A 1 101 ? -4.354 -2.490 14.824 1.00 92.94 101 GLN A O 1
ATOM 780 N N . THR A 1 102 ? -3.908 -3.020 12.678 1.00 91.75 102 THR A N 1
ATOM 781 C CA . THR A 1 102 ? -3.072 -4.195 12.953 1.00 91.75 102 THR A CA 1
ATOM 782 C C . THR A 1 102 ? -1.582 -3.893 12.914 1.00 91.75 102 THR A C 1
ATOM 784 O O . THR A 1 102 ? -0.807 -4.629 13.519 1.00 91.75 102 THR A O 1
ATOM 787 N N . THR A 1 103 ? -1.159 -2.820 12.240 1.00 90.56 103 THR A N 1
ATOM 788 C CA . THR A 1 103 ? 0.258 -2.466 12.173 1.00 90.56 103 THR A CA 1
ATOM 789 C C . THR A 1 103 ? 0.767 -1.888 13.496 1.00 90.56 103 THR A C 1
ATOM 791 O O . THR A 1 103 ? 0.183 -0.962 14.058 1.00 90.56 103 THR A O 1
ATOM 794 N N . ASP A 1 104 ? 1.924 -2.366 13.956 1.00 90.44 104 ASP A N 1
ATOM 795 C CA . ASP A 1 104 ? 2.643 -1.787 15.102 1.00 90.44 104 ASP A CA 1
ATOM 796 C C . ASP A 1 104 ? 3.424 -0.511 14.734 1.00 90.44 104 ASP A C 1
ATOM 798 O O . ASP A 1 104 ? 4.099 0.096 15.571 1.00 90.44 104 ASP A O 1
ATOM 802 N N . ARG A 1 105 ? 3.355 -0.093 13.465 1.00 91.00 105 ARG A N 1
ATOM 803 C CA . ARG A 1 105 ? 4.136 1.007 12.905 1.00 91.00 105 ARG A CA 1
ATOM 804 C C . ARG A 1 105 ? 3.328 2.299 12.774 1.00 91.00 105 ARG A C 1
ATOM 806 O O . ARG A 1 105 ? 2.452 2.387 11.910 1.00 91.00 105 ARG A O 1
ATOM 813 N N . PRO A 1 106 ? 3.642 3.343 13.565 1.00 93.44 106 PRO A N 1
ATOM 814 C CA . PRO A 1 106 ? 2.862 4.580 13.573 1.00 93.44 106 PRO A CA 1
ATOM 815 C C . PRO A 1 106 ? 2.815 5.298 12.221 1.00 93.44 106 PRO A C 1
ATOM 817 O O . PRO A 1 106 ? 1.786 5.854 11.856 1.00 93.44 106 PRO A O 1
ATOM 820 N N . ASP A 1 107 ? 3.913 5.268 11.470 1.00 94.50 107 ASP A N 1
ATOM 821 C CA . ASP A 1 107 ? 4.043 5.883 10.151 1.00 94.50 107 ASP A CA 1
ATOM 822 C C . ASP A 1 107 ? 3.176 5.186 9.090 1.00 94.50 107 ASP A C 1
ATOM 824 O O . ASP A 1 107 ? 2.537 5.851 8.269 1.00 94.50 107 ASP A O 1
ATOM 828 N N . VAL A 1 108 ? 3.090 3.853 9.132 1.00 95.50 108 VAL A N 1
ATOM 829 C CA . VAL A 1 108 ? 2.192 3.068 8.266 1.00 95.50 108 VAL A CA 1
ATOM 830 C C . VAL A 1 108 ? 0.734 3.331 8.631 1.00 95.50 108 VAL A C 1
ATOM 832 O O . VAL A 1 108 ? -0.083 3.584 7.743 1.00 95.50 108 VAL A O 1
ATOM 835 N N . ALA A 1 109 ? 0.409 3.337 9.927 1.00 96.00 109 ALA A N 1
ATOM 836 C CA . ALA A 1 109 ? -0.938 3.637 10.404 1.00 96.00 109 ALA A CA 1
ATOM 837 C C . ALA A 1 109 ? -1.386 5.054 10.000 1.00 96.00 109 ALA A C 1
ATOM 839 O O . ALA A 1 109 ? -2.517 5.241 9.547 1.00 96.00 109 ALA A O 1
ATOM 840 N N . GLU A 1 110 ? -0.500 6.051 10.100 1.00 96.75 110 GLU A N 1
ATOM 841 C CA . GLU A 1 110 ? -0.768 7.430 9.676 1.00 96.75 110 GLU A CA 1
ATOM 842 C C . GLU A 1 110 ? -1.016 7.531 8.166 1.00 96.75 110 GLU A C 1
ATOM 844 O O . GLU A 1 110 ? -1.949 8.217 7.729 1.00 96.75 110 GLU A O 1
ATOM 849 N N . MET A 1 111 ? -0.229 6.823 7.351 1.00 96.56 111 MET A N 1
ATOM 850 C CA . MET A 1 111 ? -0.463 6.779 5.908 1.00 96.56 111 MET A CA 1
ATOM 851 C C . MET A 1 111 ? -1.795 6.105 5.573 1.00 96.56 111 MET A C 1
ATOM 853 O O . MET A 1 111 ? -2.561 6.638 4.768 1.00 96.56 111 MET A O 1
ATOM 857 N N . ALA A 1 112 ? -2.123 4.986 6.221 1.00 96.00 112 ALA A N 1
ATOM 858 C CA . ALA A 1 112 ? -3.401 4.307 6.029 1.00 96.00 112 ALA A CA 1
ATOM 859 C C . ALA A 1 112 ? -4.587 5.214 6.412 1.00 96.00 112 ALA A C 1
ATOM 861 O O . ALA A 1 112 ? -5.529 5.373 5.632 1.00 96.00 112 ALA A O 1
ATOM 862 N N . ALA A 1 113 ? -4.504 5.910 7.550 1.00 95.62 113 ALA A N 1
ATOM 863 C CA . ALA A 1 113 ? -5.483 6.918 7.956 1.00 95.62 113 ALA A CA 1
ATOM 864 C C . ALA A 1 113 ? -5.607 8.058 6.927 1.00 95.62 113 ALA A C 1
ATOM 866 O O . 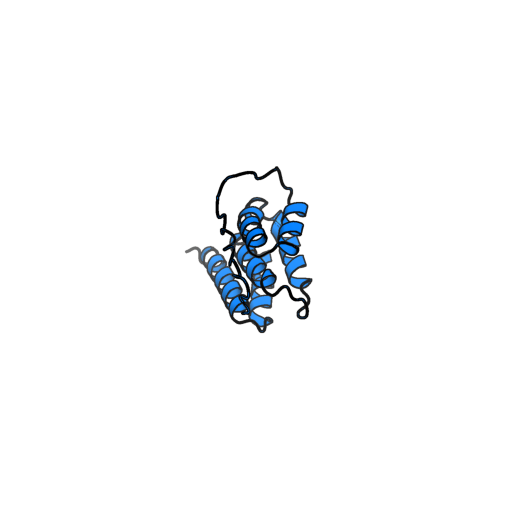ALA A 1 113 ? -6.714 8.477 6.581 1.00 95.62 113 ALA A O 1
ATOM 867 N N . THR A 1 114 ? -4.483 8.535 6.388 1.00 94.69 114 THR A N 1
ATOM 868 C CA . THR A 1 114 ? -4.449 9.580 5.352 1.00 94.69 114 THR A CA 1
ATOM 869 C C . THR A 1 114 ? -5.111 9.109 4.053 1.00 94.69 114 THR A C 1
ATOM 871 O O . THR A 1 114 ? -5.904 9.839 3.451 1.00 94.69 114 THR A O 1
ATOM 874 N N . ALA A 1 115 ? -4.836 7.877 3.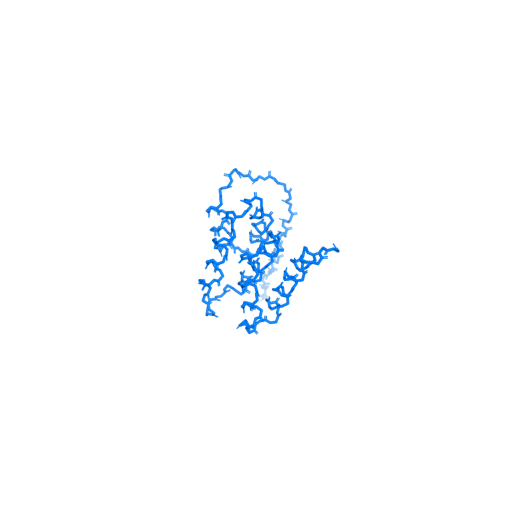624 1.00 93.69 115 ALA A N 1
ATOM 875 C CA . ALA A 1 115 ? -5.459 7.246 2.464 1.00 93.69 115 ALA A CA 1
ATOM 876 C C . ALA A 1 115 ? -6.984 7.096 2.634 1.00 93.69 115 ALA A C 1
ATOM 878 O O . ALA A 1 115 ? -7.756 7.420 1.723 1.00 93.69 115 ALA A O 1
ATOM 879 N N . LEU A 1 116 ? -7.431 6.681 3.822 1.00 93.25 116 LEU A N 1
ATOM 880 C CA . LEU A 1 116 ? -8.849 6.584 4.172 1.00 93.25 116 LEU A CA 1
ATOM 881 C C . LEU A 1 116 ? -9.531 7.955 4.182 1.00 93.25 116 LEU A C 1
ATOM 883 O O . LEU A 1 116 ? -10.604 8.105 3.597 1.00 93.25 116 LEU A O 1
ATOM 887 N N . ALA A 1 117 ? -8.898 8.976 4.764 1.00 91.00 117 ALA A N 1
ATOM 888 C CA . ALA A 1 117 ? -9.429 10.338 4.776 1.00 91.00 117 ALA A CA 1
ATOM 889 C C . ALA A 1 117 ? -9.647 10.873 3.352 1.00 91.00 117 ALA A C 1
ATOM 891 O O . ALA A 1 117 ? -10.703 11.430 3.055 1.00 91.00 117 ALA A O 1
ATOM 892 N N . ARG A 1 118 ? -8.693 10.632 2.441 1.00 85.25 118 ARG A N 1
ATOM 893 C CA . ARG A 1 118 ? -8.796 11.005 1.016 1.00 85.25 118 ARG A CA 1
ATOM 894 C C . ARG A 1 118 ? -9.913 10.268 0.275 1.00 85.25 118 ARG A C 1
ATOM 896 O O . ARG A 1 118 ? -10.487 10.824 -0.661 1.00 85.25 118 ARG A O 1
ATOM 903 N N . SER A 1 119 ? -10.222 9.041 0.686 1.00 74.88 119 SER A N 1
ATOM 904 C CA . SER A 1 119 ? -11.334 8.254 0.139 1.00 74.88 119 SER A CA 1
ATOM 905 C C . SER A 1 119 ? -12.686 8.725 0.692 1.00 74.88 119 SER A C 1
ATOM 907 O O . SER A 1 119 ? -13.671 8.795 -0.041 1.00 74.88 119 SER A O 1
ATOM 909 N N . GLY A 1 120 ? -12.724 9.131 1.966 1.00 60.22 120 GLY A N 1
ATOM 910 C CA . GLY A 1 120 ? -13.922 9.610 2.657 1.00 60.22 120 GLY A CA 1
ATOM 911 C C . GLY A 1 120 ? -14.494 10.921 2.114 1.00 60.22 120 GLY A C 1
ATOM 912 O O . GLY A 1 120 ? -15.707 11.103 2.168 1.00 60.22 120 GLY A O 1
ATOM 913 N N . VAL A 1 121 ? -13.677 11.802 1.518 1.00 56.25 121 VAL A N 1
ATOM 914 C CA . VAL A 1 121 ? -14.176 13.044 0.885 1.00 56.25 121 VAL A CA 1
ATOM 915 C C . VAL A 1 121 ? -15.108 12.749 -0.304 1.00 56.25 121 VAL A C 1
ATOM 917 O O . VAL A 1 121 ? -16.029 13.521 -0.550 1.00 56.25 121 VAL A O 1
ATOM 920 N N . SER A 1 122 ? -14.947 11.610 -0.992 1.00 52.00 122 SER A N 1
ATOM 921 C CA . SER A 1 122 ? -15.875 11.174 -2.054 1.00 52.00 122 SER A CA 1
ATOM 922 C C . SER A 1 122 ? -17.175 10.552 -1.521 1.00 52.00 122 SER A C 1
ATOM 924 O O . SER A 1 122 ? -18.162 10.500 -2.250 1.00 52.00 122 SER A O 1
ATOM 926 N N . ALA A 1 123 ? -17.209 10.087 -0.266 1.00 46.00 123 ALA A N 1
ATOM 927 C CA . ALA A 1 123 ? -18.380 9.426 0.326 1.00 46.00 123 ALA A CA 1
ATOM 928 C C . ALA A 1 123 ? -19.388 10.406 0.959 1.00 46.00 123 ALA A C 1
ATOM 930 O O . ALA A 1 123 ? -20.528 10.029 1.224 1.00 46.00 123 ALA A O 1
ATOM 931 N N . ILE A 1 124 ? -18.984 11.661 1.177 1.00 42.94 124 ILE A N 1
ATOM 932 C CA . ILE A 1 124 ? -19.835 12.756 1.663 1.00 42.94 124 ILE A CA 1
ATOM 933 C C . ILE A 1 124 ? -20.192 13.717 0.520 1.00 42.94 124 ILE A C 1
ATOM 935 O O . ILE A 1 124 ? -19.918 14.915 0.580 1.00 42.94 124 ILE A O 1
ATOM 939 N N . ALA A 1 125 ? -20.785 13.198 -0.556 1.00 35.06 125 ALA A N 1
ATOM 940 C CA . ALA A 1 125 ? -21.466 14.072 -1.508 1.00 35.06 125 ALA A CA 1
ATOM 941 C C . ALA A 1 125 ? -22.699 14.717 -0.818 1.00 35.06 125 ALA A C 1
ATOM 943 O O . ALA A 1 125 ? -23.376 14.015 -0.061 1.00 35.06 125 ALA A O 1
ATOM 944 N N . PRO A 1 126 ? -22.960 16.026 -1.019 1.00 47.56 126 PRO A N 1
ATOM 945 C CA . PRO A 1 126 ? -24.085 16.744 -0.409 1.00 47.56 126 PRO A CA 1
ATOM 946 C C . PRO A 1 126 ? -25.463 16.261 -0.879 1.00 47.56 126 PRO A C 1
ATOM 948 O O . PRO A 1 126 ? -25.564 15.735 -2.012 1.00 47.56 126 PRO A O 1
#

pLDDT: mean 80.14, std 21.12, range [35.06, 97.31]